Protein AF-A0A382YIW2-F1 (afdb_monomer_lite)

pLDDT: mean 87.99, std 7.69, range [59.78, 96.19]

Structure (mmCIF, N/CA/C/O backbone):
data_AF-A0A382YIW2-F1
#
_entry.id   AF-A0A382YIW2-F1
#
loop_
_atom_site.group_PDB
_atom_site.id
_atom_site.type_symbol
_atom_site.label_atom_id
_atom_site.label_alt_id
_atom_site.label_comp_id
_atom_site.label_asym_id
_atom_site.label_entity_id
_atom_site.label_seq_id
_atom_site.pdbx_PDB_ins_code
_atom_site.Cartn_x
_atom_site.Cartn_y
_atom_site.Cartn_z
_atom_site.occupancy
_atom_site.B_iso_or_equiv
_atom_site.auth_seq_id
_atom_site.auth_comp_id
_atom_site.auth_asym_id
_atom_site.auth_atom_id
_atom_site.pdbx_PDB_model_num
ATOM 1 N N . ILE A 1 1 ? -4.710 -0.351 25.608 1.00 85.12 1 ILE A N 1
ATOM 2 C CA . ILE A 1 1 ? -5.351 -1.453 24.848 1.00 85.12 1 ILE A CA 1
ATOM 3 C C . ILE A 1 1 ? -5.460 -1.023 23.391 1.00 85.12 1 ILE A C 1
ATOM 5 O O . ILE A 1 1 ? -5.768 0.139 23.152 1.00 85.12 1 ILE A O 1
ATOM 9 N N . LEU A 1 2 ? -5.145 -1.911 22.444 1.00 90.00 2 LEU A N 1
ATOM 10 C CA . LEU A 1 2 ? -5.317 -1.648 21.011 1.00 90.00 2 LEU A CA 1
ATOM 11 C C . LEU A 1 2 ? -6.804 -1.737 20.638 1.00 90.00 2 LEU A C 1
ATOM 13 O O . LEU A 1 2 ? -7.506 -2.596 21.162 1.00 90.00 2 LEU A O 1
ATOM 17 N N . LYS A 1 3 ? -7.270 -0.854 19.746 1.00 91.44 3 LYS A N 1
ATOM 18 C CA . LYS A 1 3 ? -8.679 -0.794 19.307 1.00 91.44 3 LYS A CA 1
ATOM 19 C C . LYS A 1 3 ? -9.042 -1.841 18.241 1.00 91.44 3 LYS A C 1
ATOM 21 O O . LYS A 1 3 ? -10.210 -2.1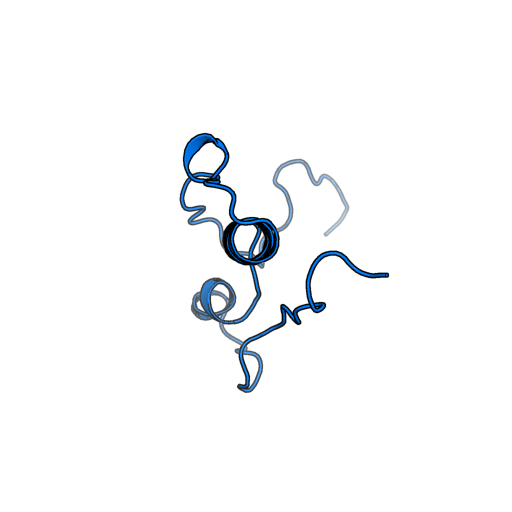45 18.078 1.00 91.44 3 LYS A O 1
ATOM 26 N N . SER A 1 4 ? -8.045 -2.390 17.548 1.00 94.56 4 SER A N 1
ATOM 27 C CA . SER A 1 4 ? -8.161 -3.458 16.547 1.00 94.56 4 SER A CA 1
ATOM 28 C C . SER A 1 4 ? -6.890 -4.312 16.598 1.00 94.56 4 SER A C 1
ATOM 30 O O . SER A 1 4 ? -5.822 -3.771 16.922 1.00 94.56 4 SER A O 1
ATOM 32 N N . PRO A 1 5 ? -6.945 -5.616 16.263 1.00 93.88 5 PRO A N 1
ATOM 33 C CA . PRO A 1 5 ? -5.735 -6.387 16.008 1.00 93.88 5 PRO A CA 1
ATOM 34 C C . PRO A 1 5 ? -4.932 -5.756 14.855 1.00 93.88 5 PRO A C 1
ATOM 36 O O . PRO A 1 5 ? -5.528 -5.270 13.888 1.00 93.88 5 PRO A O 1
ATOM 39 N N . PRO A 1 6 ? -3.590 -5.751 14.923 1.00 93.31 6 PRO A N 1
ATOM 40 C CA . PRO A 1 6 ? -2.762 -5.316 13.806 1.00 93.31 6 PRO A CA 1
ATOM 41 C C . PRO A 1 6 ? -2.928 -6.270 12.616 1.00 93.31 6 PRO A C 1
ATOM 43 O O . PRO A 1 6 ? -3.060 -7.483 12.792 1.00 93.31 6 PRO A O 1
ATOM 46 N N . ARG A 1 7 ? -2.878 -5.733 11.393 1.00 94.75 7 ARG A N 1
ATOM 47 C CA . ARG A 1 7 ? -2.909 -6.523 10.154 1.00 94.75 7 ARG A CA 1
ATOM 48 C C . ARG A 1 7 ? -1.597 -6.381 9.396 1.00 94.75 7 ARG A C 1
ATOM 50 O O . ARG A 1 7 ? -0.937 -5.348 9.460 1.00 94.75 7 ARG A O 1
ATOM 57 N N . ARG A 1 8 ? -1.223 -7.441 8.677 1.00 94.56 8 ARG A N 1
ATOM 58 C CA . ARG A 1 8 ? -0.080 -7.432 7.761 1.00 94.56 8 ARG A CA 1
ATOM 59 C C . ARG A 1 8 ? -0.585 -7.163 6.353 1.00 94.56 8 ARG A C 1
ATOM 61 O O . ARG A 1 8 ? -1.487 -7.856 5.893 1.00 94.56 8 ARG A O 1
ATOM 68 N N . LEU A 1 9 ? 0.035 -6.197 5.695 1.00 94.69 9 LEU A N 1
ATOM 69 C CA . LEU A 1 9 ? -0.088 -5.961 4.267 1.00 94.69 9 LEU A CA 1
ATOM 70 C C . LEU A 1 9 ? 1.308 -6.113 3.671 1.00 94.69 9 LEU A C 1
ATOM 72 O O . LEU A 1 9 ? 2.260 -5.511 4.164 1.00 94.69 9 LEU A O 1
ATOM 76 N N . GLY A 1 10 ? 1.437 -6.957 2.659 1.00 92.06 10 GLY A N 1
ATOM 77 C CA . GLY A 1 10 ? 2.716 -7.283 2.048 1.00 92.06 10 GLY A CA 1
ATOM 78 C C . GLY A 1 10 ? 2.525 -7.770 0.625 1.00 92.06 10 GLY A C 1
ATOM 79 O O . GLY A 1 10 ? 1.403 -7.807 0.122 1.00 92.06 10 GLY A O 1
ATOM 80 N N . MET A 1 11 ? 3.635 -8.126 -0.015 1.00 92.19 11 MET A N 1
ATOM 81 C CA . MET A 1 11 ? 3.597 -8.735 -1.340 1.00 92.19 11 MET A CA 1
ATOM 82 C C . MET A 1 11 ? 2.876 -10.084 -1.320 1.00 92.19 11 MET A C 1
ATOM 84 O O . MET A 1 11 ? 2.786 -10.741 -0.278 1.00 92.19 11 MET A O 1
ATOM 88 N N . MET A 1 12 ? 2.380 -10.487 -2.486 1.00 90.88 12 MET A N 1
ATOM 89 C CA . MET A 1 12 ? 1.802 -11.812 -2.680 1.00 90.88 12 MET A CA 1
ATOM 90 C C . MET A 1 12 ? 2.830 -12.907 -2.345 1.00 90.88 12 MET A C 1
ATOM 92 O O . MET A 1 12 ? 4.026 -12.728 -2.573 1.00 90.88 12 MET A O 1
ATOM 96 N N . ASP A 1 13 ? 2.365 -14.037 -1.808 1.00 93.31 13 ASP A N 1
ATOM 97 C CA . ASP A 1 13 ? 3.212 -15.182 -1.441 1.00 93.31 13 ASP A CA 1
ATOM 98 C C . ASP A 1 13 ? 3.626 -15.986 -2.687 1.00 93.31 13 ASP A C 1
ATOM 100 O O . ASP A 1 13 ? 3.158 -17.094 -2.951 1.00 93.31 13 ASP A O 1
ATOM 104 N N . CYS A 1 14 ? 4.442 -15.358 -3.530 1.00 91.19 14 CYS A N 1
ATOM 105 C CA . CYS A 1 14 ? 4.986 -15.922 -4.755 1.00 91.19 14 CYS A CA 1
ATOM 106 C C . CYS A 1 14 ? 6.366 -15.316 -5.058 1.00 91.19 14 CYS A C 1
ATOM 108 O O . CYS A 1 14 ? 6.703 -14.247 -4.544 1.00 91.19 14 CYS A O 1
ATOM 110 N N . PRO A 1 15 ? 7.178 -15.950 -5.925 1.00 91.00 15 PRO A N 1
ATOM 111 C CA . PRO A 1 15 ? 8.394 -15.325 -6.427 1.00 91.00 15 PRO A CA 1
ATOM 112 C C . PRO A 1 15 ? 8.092 -13.969 -7.071 1.00 91.00 15 PRO A C 1
ATOM 114 O O . PRO A 1 15 ? 7.093 -13.813 -7.779 1.00 91.00 15 PRO A O 1
ATOM 117 N N . VAL A 1 16 ? 8.976 -12.998 -6.846 1.00 90.00 16 VAL A N 1
ATOM 118 C CA . VAL A 1 16 ? 8.863 -11.680 -7.475 1.00 90.00 16 VAL A CA 1
ATOM 119 C C . VAL A 1 16 ? 9.027 -11.841 -8.992 1.00 90.00 16 VAL A C 1
ATOM 121 O O . VAL A 1 16 ? 10.010 -12.445 -9.434 1.00 90.00 16 VAL A O 1
ATOM 124 N N . PRO A 1 17 ? 8.081 -11.339 -9.805 1.00 86.12 17 PRO A N 1
ATOM 125 C CA . PRO A 1 17 ? 8.140 -11.495 -11.245 1.00 86.12 17 PRO A CA 1
ATOM 126 C C . PRO A 1 17 ? 9.243 -10.612 -11.819 1.00 86.12 17 PRO A C 1
ATOM 128 O O . PRO A 1 17 ? 9.439 -9.478 -11.394 1.00 86.12 17 PRO A O 1
ATOM 131 N N . THR A 1 18 ? 9.918 -11.108 -12.850 1.00 85.88 18 THR A N 1
ATOM 132 C CA . THR A 1 18 ? 10.877 -10.314 -13.631 1.00 85.88 18 THR A CA 1
ATOM 133 C C . THR A 1 18 ? 10.197 -9.445 -14.690 1.00 85.88 18 THR A C 1
ATOM 135 O O . THR A 1 18 ? 10.832 -8.568 -15.263 1.00 85.88 18 THR A O 1
ATOM 138 N N . THR A 1 19 ? 8.911 -9.682 -14.975 1.00 85.81 19 THR A N 1
ATOM 139 C CA . THR A 1 19 ? 8.140 -8.903 -15.950 1.00 85.81 19 THR A CA 1
ATOM 140 C C . THR A 1 19 ? 7.381 -7.750 -15.274 1.00 85.81 19 THR A C 1
ATOM 142 O O . THR A 1 19 ? 6.573 -8.001 -14.370 1.00 85.81 19 THR A O 1
ATOM 145 N N . PRO A 1 20 ? 7.540 -6.498 -15.749 1.00 82.06 20 PRO A N 1
ATOM 146 C CA . PRO A 1 20 ? 6.791 -5.348 -15.234 1.00 82.06 20 PRO A CA 1
ATOM 147 C C . PRO A 1 20 ? 5.268 -5.510 -15.334 1.00 82.06 20 PRO A C 1
ATOM 149 O O . PRO A 1 20 ? 4.529 -4.993 -14.497 1.00 82.06 20 PRO A O 1
ATOM 152 N N . ALA A 1 21 ? 4.780 -6.294 -16.304 1.00 82.75 21 ALA A N 1
ATOM 153 C CA . ALA A 1 21 ? 3.352 -6.542 -16.515 1.00 82.75 21 ALA A CA 1
ATOM 154 C C . ALA A 1 21 ? 2.665 -7.252 -15.331 1.00 82.75 21 ALA A C 1
ATOM 156 O O . ALA A 1 21 ? 1.440 -7.200 -15.196 1.00 82.75 21 ALA A O 1
ATOM 157 N N . LEU A 1 22 ? 3.437 -7.923 -14.467 1.00 85.88 22 LEU A N 1
ATOM 158 C CA . LEU A 1 22 ? 2.928 -8.587 -13.266 1.00 85.88 22 LEU A CA 1
ATOM 159 C C . LEU A 1 22 ? 3.197 -7.803 -11.978 1.00 85.88 22 LEU A C 1
ATOM 161 O O . LEU A 1 22 ? 2.603 -8.133 -10.953 1.00 85.88 22 LEU A O 1
ATOM 165 N N . ALA A 1 23 ? 4.012 -6.743 -12.015 1.00 85.50 23 ALA A N 1
ATOM 166 C CA . ALA A 1 23 ? 4.344 -5.946 -10.832 1.00 85.50 23 ALA A CA 1
ATOM 167 C C . ALA A 1 23 ? 3.082 -5.396 -10.143 1.00 85.50 23 ALA A C 1
ATOM 169 O O . ALA A 1 23 ? 2.947 -5.492 -8.923 1.00 85.50 23 ALA A O 1
ATOM 170 N N . ASN A 1 24 ? 2.103 -4.934 -10.931 1.00 85.75 24 ASN A N 1
ATOM 171 C CA . ASN A 1 24 ? 0.820 -4.414 -10.442 1.00 85.75 24 ASN A CA 1
ATOM 172 C C . ASN A 1 24 ? -0.022 -5.437 -9.656 1.00 85.75 24 ASN A C 1
ATOM 174 O O . ASN A 1 24 ? -0.966 -5.035 -8.984 1.00 85.75 24 ASN A O 1
ATOM 178 N N . ARG A 1 25 ? 0.283 -6.739 -9.751 1.00 86.94 25 ARG A N 1
ATOM 179 C CA . ARG A 1 25 ? -0.431 -7.814 -9.040 1.00 86.94 25 ARG A CA 1
ATOM 180 C C . ARG A 1 25 ? 0.320 -8.357 -7.826 1.00 86.94 25 ARG A C 1
ATOM 182 O O . ARG A 1 25 ? -0.279 -9.060 -7.023 1.00 86.94 25 ARG A O 1
ATOM 189 N N . VAL A 1 26 ? 1.619 -8.083 -7.719 1.00 90.56 26 VAL A N 1
ATOM 190 C CA . VAL A 1 26 ? 2.483 -8.678 -6.687 1.00 90.56 26 VAL A CA 1
ATOM 191 C C . VAL A 1 26 ? 2.778 -7.691 -5.567 1.00 90.56 26 VAL A C 1
ATOM 193 O O . VAL A 1 26 ? 2.833 -8.096 -4.406 1.00 90.56 26 VAL A O 1
ATOM 196 N N . TYR A 1 27 ? 2.937 -6.407 -5.891 1.00 89.31 27 TYR A N 1
ATOM 197 C CA . TYR A 1 27 ? 3.207 -5.369 -4.902 1.00 89.31 27 TYR A CA 1
ATOM 198 C C . TYR A 1 27 ? 1.910 -4.733 -4.382 1.00 89.31 27 TYR A C 1
ATOM 200 O O . TYR A 1 27 ? 1.058 -4.364 -5.195 1.00 89.31 27 TYR A O 1
ATOM 208 N N . PRO A 1 28 ? 1.770 -4.548 -3.056 1.00 91.62 28 PRO A N 1
ATOM 209 C CA . PRO A 1 28 ? 0.607 -3.881 -2.484 1.00 91.62 28 PRO A CA 1
ATOM 210 C C . PRO A 1 28 ? 0.544 -2.412 -2.921 1.00 91.62 28 PRO A C 1
ATOM 212 O O . PRO A 1 28 ? 1.566 -1.735 -3.061 1.00 91.62 28 PRO A O 1
ATOM 215 N N . ARG A 1 29 ? -0.673 -1.906 -3.113 1.00 89.12 29 ARG A N 1
ATOM 216 C CA . ARG A 1 29 ? -0.980 -0.542 -3.557 1.00 89.12 29 ARG A CA 1
ATOM 217 C C . ARG A 1 29 ? -1.718 0.234 -2.464 1.00 89.12 29 ARG A C 1
ATOM 219 O O . ARG A 1 29 ? -2.200 -0.320 -1.480 1.00 89.12 29 ARG A O 1
ATOM 226 N N . ILE A 1 30 ? -1.867 1.544 -2.678 1.00 91.75 30 ILE A N 1
ATOM 227 C CA . ILE A 1 30 ? -2.628 2.436 -1.784 1.00 91.75 30 ILE A CA 1
ATOM 228 C C . ILE A 1 30 ? -4.060 1.922 -1.568 1.00 91.75 30 ILE A C 1
ATOM 230 O O . ILE A 1 30 ? -4.557 1.966 -0.447 1.00 91.75 30 ILE A O 1
ATOM 234 N N . ARG A 1 31 ? -4.696 1.371 -2.611 1.00 92.94 31 ARG A N 1
ATOM 235 C CA . ARG A 1 31 ? -6.038 0.772 -2.515 1.00 92.94 31 ARG A CA 1
ATOM 236 C C . ARG A 1 31 ? -6.086 -0.386 -1.510 1.00 92.94 31 ARG A C 1
ATOM 238 O O . ARG A 1 31 ? -7.014 -0.447 -0.711 1.00 92.94 31 ARG A O 1
ATOM 245 N N . ASP A 1 32 ? -5.066 -1.247 -1.485 1.00 93.44 32 ASP A N 1
ATOM 246 C CA . ASP A 1 32 ? -4.986 -2.363 -0.532 1.00 93.44 32 ASP A CA 1
ATOM 247 C C . ASP A 1 32 ? -4.798 -1.865 0.907 1.00 93.44 32 ASP A C 1
ATOM 249 O O . ASP A 1 32 ? -5.374 -2.416 1.847 1.00 93.44 32 ASP A O 1
ATOM 253 N N . LEU A 1 33 ? -4.021 -0.789 1.080 1.00 94.62 33 LEU A N 1
ATOM 254 C CA . LEU A 1 33 ? -3.820 -0.139 2.374 1.00 94.62 33 LEU A CA 1
ATOM 255 C C . LEU A 1 33 ? -5.117 0.480 2.902 1.00 94.62 33 LEU A C 1
ATOM 257 O O . LEU A 1 33 ? -5.468 0.245 4.058 1.00 94.62 33 LEU A O 1
ATOM 261 N N . LEU A 1 34 ? -5.834 1.235 2.065 1.00 96.19 34 LEU A N 1
ATOM 262 C CA . LEU A 1 34 ? -7.112 1.848 2.430 1.00 96.19 34 LEU A CA 1
ATOM 263 C C . LEU A 1 34 ? -8.161 0.787 2.755 1.00 96.19 34 LEU A C 1
ATOM 265 O O . LEU A 1 34 ? -8.809 0.886 3.792 1.00 96.19 34 LEU A O 1
ATOM 269 N N . ALA A 1 35 ? -8.268 -0.266 1.944 1.00 94.94 35 ALA A N 1
ATOM 270 C CA . ALA A 1 35 ? -9.176 -1.376 2.214 1.00 94.94 35 ALA A CA 1
ATOM 271 C C . ALA A 1 35 ? -8.844 -2.081 3.543 1.00 94.94 35 ALA A C 1
ATOM 273 O O . ALA A 1 35 ? -9.735 -2.368 4.345 1.00 94.94 35 ALA A O 1
ATOM 274 N N . ALA A 1 36 ? -7.559 -2.333 3.822 1.00 95.56 36 ALA 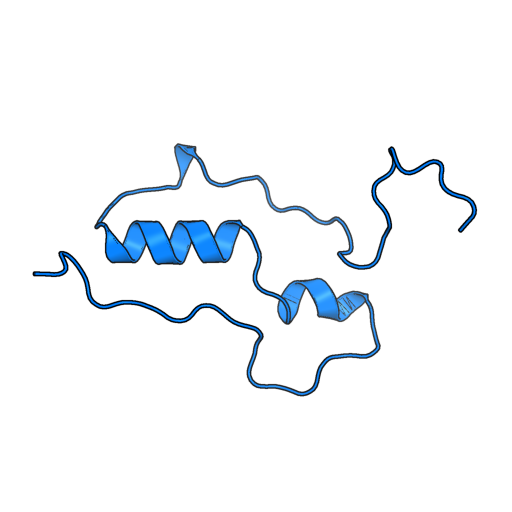A N 1
ATOM 275 C CA . ALA A 1 36 ? -7.136 -2.938 5.082 1.00 95.56 36 ALA A CA 1
ATOM 276 C C . ALA A 1 36 ? -7.419 -2.032 6.291 1.00 95.56 36 ALA A C 1
ATOM 278 O O . ALA A 1 36 ? -7.864 -2.538 7.322 1.00 95.56 36 ALA A O 1
ATOM 279 N N . ALA A 1 37 ? -7.184 -0.724 6.166 1.00 94.94 37 ALA A N 1
ATOM 280 C CA . ALA A 1 37 ? -7.438 0.256 7.217 1.00 94.94 37 ALA A CA 1
ATOM 281 C C . ALA A 1 37 ? -8.939 0.456 7.471 1.00 94.94 37 ALA A C 1
ATOM 283 O O . ALA A 1 37 ? -9.359 0.425 8.625 1.00 94.94 37 ALA A O 1
ATOM 284 N N . GLY A 1 38 ? -9.747 0.583 6.414 1.00 95.81 38 GLY A N 1
ATOM 285 C CA . GLY A 1 38 ? -11.207 0.666 6.498 1.00 95.81 38 GLY A CA 1
ATOM 286 C C . GLY A 1 38 ? -11.796 -0.551 7.207 1.00 95.81 38 GLY A C 1
ATOM 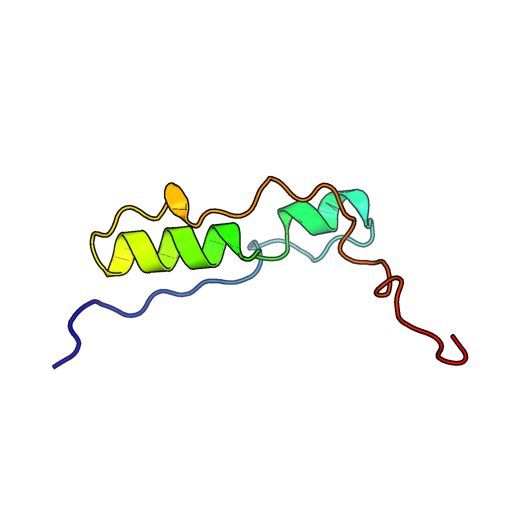287 O O . GLY A 1 38 ? -12.545 -0.401 8.166 1.00 95.81 38 GLY A O 1
ATOM 288 N N . ALA A 1 39 ? -11.338 -1.757 6.854 1.00 94.94 39 ALA A N 1
ATOM 289 C CA . ALA A 1 39 ? -11.744 -2.987 7.536 1.00 94.94 39 ALA A CA 1
ATOM 290 C C . ALA A 1 39 ? -11.316 -3.042 9.016 1.00 94.94 39 ALA A C 1
ATOM 292 O O . ALA A 1 39 ? -12.039 -3.592 9.838 1.00 94.94 39 ALA A O 1
ATOM 293 N N . MET A 1 40 ? -10.147 -2.495 9.372 1.00 95.56 40 MET A N 1
ATOM 294 C CA . MET A 1 40 ? -9.687 -2.434 10.770 1.00 95.56 40 MET A CA 1
ATOM 295 C C . MET A 1 40 ? -10.458 -1.419 11.619 1.00 95.56 40 MET A C 1
ATOM 297 O O . MET A 1 40 ? -10.496 -1.557 12.840 1.00 95.56 40 MET A O 1
ATOM 301 N N . LEU A 1 41 ? -10.994 -0.372 10.994 1.00 93.81 41 LEU A N 1
ATOM 302 C CA . LEU A 1 41 ? -11.658 0.741 11.673 1.00 93.81 41 LEU A CA 1
ATOM 303 C C . LEU A 1 41 ? -13.182 0.722 11.518 1.00 93.81 41 LEU A C 1
ATOM 305 O O . LEU A 1 41 ? -13.835 1.595 12.079 1.00 93.81 41 LEU A O 1
ATOM 309 N N . GLU A 1 42 ? -13.725 -0.249 10.779 1.00 94.94 42 GLU A N 1
ATOM 310 C CA . GLU A 1 42 ? -15.145 -0.331 10.413 1.00 94.94 42 GLU A CA 1
ATOM 311 C C . GLU A 1 42 ? -15.636 0.950 9.712 1.00 94.94 42 GLU A C 1
ATOM 313 O O . GLU A 1 42 ? -16.725 1.458 9.974 1.00 94.94 42 GLU A O 1
ATOM 318 N N . LEU A 1 43 ? -14.800 1.490 8.819 1.00 95.56 43 LEU A N 1
ATOM 319 C CA . LEU A 1 43 ? -15.082 2.693 8.040 1.00 95.56 43 LEU A CA 1
ATOM 320 C C . LEU A 1 43 ? -15.251 2.351 6.563 1.00 95.56 43 LEU A C 1
ATOM 322 O O . LEU A 1 43 ? -14.472 1.572 6.007 1.00 95.56 43 LEU A O 1
ATOM 326 N N . ASP A 1 44 ? -16.228 2.998 5.933 1.00 96.19 44 ASP A N 1
ATOM 327 C CA . ASP A 1 44 ? -16.307 3.066 4.479 1.00 96.19 44 ASP A CA 1
ATOM 328 C C . ASP A 1 44 ? -15.235 4.037 3.960 1.00 96.19 44 ASP A C 1
ATOM 330 O O . ASP A 1 44 ? -15.060 5.136 4.490 1.00 96.19 44 ASP A O 1
ATOM 334 N N . VAL A 1 45 ? -14.476 3.594 2.963 1.00 96.06 45 VAL A N 1
ATOM 335 C CA . VAL A 1 45 ? -13.343 4.323 2.377 1.00 96.06 45 VAL A CA 1
ATOM 336 C C . VAL A 1 45 ? -13.533 4.568 0.881 1.00 96.06 45 VAL A C 1
ATOM 338 O O . VAL A 1 45 ? -12.593 5.017 0.226 1.00 96.06 45 VAL A O 1
ATOM 341 N N . GLU A 1 46 ? -14.715 4.276 0.333 1.00 93.69 46 GLU A N 1
ATOM 342 C CA . GLU A 1 46 ? -14.969 4.379 -1.107 1.00 93.69 46 GLU A CA 1
ATOM 343 C C . GLU A 1 46 ? -14.757 5.812 -1.623 1.00 93.69 46 GLU A C 1
ATOM 345 O O . GLU A 1 46 ? -14.094 6.009 -2.638 1.00 93.69 46 GLU A O 1
ATOM 350 N N . ASP A 1 47 ? -15.186 6.820 -0.856 1.00 93.94 47 ASP A N 1
ATOM 351 C CA . ASP A 1 47 ? -15.056 8.244 -1.213 1.00 93.94 47 ASP A CA 1
ATOM 352 C C . ASP A 1 47 ? -13.602 8.737 -1.317 1.00 93.94 47 ASP A C 1
ATOM 354 O O . ASP A 1 47 ? -13.326 9.753 -1.956 1.00 93.94 47 ASP A O 1
ATOM 358 N N . ILE A 1 48 ? -12.662 8.047 -0.664 1.00 93.88 48 ILE A N 1
ATOM 359 C CA . ILE A 1 48 ? -11.229 8.382 -0.681 1.00 93.88 48 ILE A CA 1
ATOM 360 C C . ILE A 1 48 ? -10.406 7.373 -1.486 1.00 93.88 48 ILE A C 1
ATOM 362 O O . ILE A 1 48 ? -9.174 7.450 -1.501 1.00 93.88 48 ILE A O 1
ATOM 366 N N . MET A 1 49 ? -11.065 6.405 -2.126 1.00 94.00 49 MET A N 1
ATOM 367 C CA . MET A 1 49 ? -10.397 5.384 -2.911 1.00 94.00 49 MET A CA 1
ATOM 368 C C . MET A 1 49 ? -9.812 6.034 -4.171 1.00 94.00 49 MET A C 1
ATOM 370 O O . MET A 1 49 ? -10.554 6.606 -4.967 1.00 94.00 49 MET A O 1
ATOM 374 N N . PRO A 1 50 ? -8.489 5.960 -4.398 1.00 89.88 50 PRO A N 1
ATOM 375 C CA . PRO A 1 50 ? -7.913 6.499 -5.617 1.00 89.88 50 PRO A CA 1
ATOM 376 C C . PRO A 1 50 ? -8.390 5.683 -6.818 1.00 89.88 50 PRO A C 1
ATOM 378 O O . PRO A 1 50 ? -8.527 4.455 -6.725 1.00 89.88 50 PRO A O 1
ATOM 381 N N . ASP A 1 51 ? -8.565 6.349 -7.958 1.00 86.81 51 ASP A N 1
ATOM 382 C CA . ASP A 1 51 ? -8.889 5.691 -9.221 1.00 86.81 51 ASP A CA 1
ATOM 383 C C . ASP A 1 51 ? -7.904 4.550 -9.534 1.00 86.81 51 ASP A C 1
ATOM 385 O O . ASP A 1 51 ? -6.736 4.587 -9.117 1.00 86.81 51 ASP A O 1
ATOM 389 N N . PRO A 1 52 ? -8.346 3.500 -10.251 1.00 80.12 52 PRO A N 1
ATOM 390 C CA . PRO A 1 52 ? -7.451 2.451 -10.711 1.00 80.12 52 PRO A CA 1
ATOM 391 C C . PRO A 1 52 ? -6.300 3.063 -11.517 1.00 80.12 52 PRO A C 1
ATOM 393 O O . PRO A 1 52 ? -6.485 3.613 -12.598 1.00 80.12 52 PRO A O 1
ATOM 396 N N . CYS A 1 53 ? -5.092 2.984 -10.967 1.00 73.88 53 CYS A N 1
ATOM 397 C CA . CYS A 1 53 ? -3.897 3.500 -11.612 1.00 73.88 53 CYS A CA 1
ATOM 398 C C . CYS A 1 53 ? -3.318 2.412 -12.523 1.00 73.88 53 CYS A C 1
ATOM 400 O O . CYS A 1 53 ? -2.758 1.429 -12.033 1.00 73.88 53 CYS A O 1
ATOM 402 N N . GLU A 1 54 ? -3.439 2.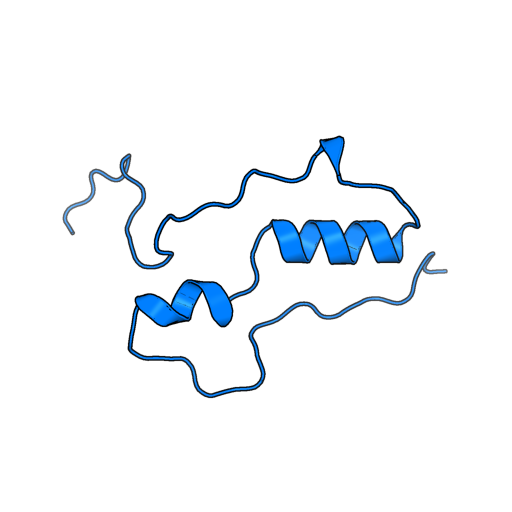594 -13.839 1.00 73.06 54 GLU A N 1
ATOM 403 C CA . GLU A 1 54 ? -2.843 1.685 -14.830 1.00 73.06 54 GLU A CA 1
ATOM 404 C C . GLU A 1 54 ? -1.327 1.869 -14.988 1.00 73.06 54 GLU A C 1
ATOM 406 O O . GLU A 1 54 ? -0.672 1.076 -15.666 1.00 73.06 54 GLU A O 1
ATOM 411 N N . THR A 1 55 ? -0.743 2.877 -14.332 1.00 73.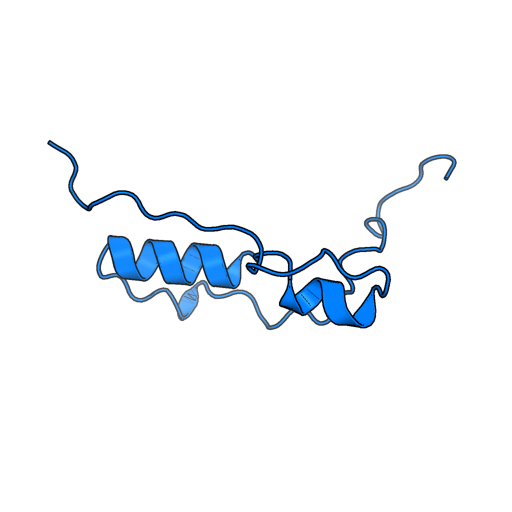69 55 THR A N 1
ATOM 412 C CA . THR A 1 55 ? 0.694 3.141 -14.393 1.00 73.69 55 THR A CA 1
ATOM 413 C C . THR A 1 55 ? 1.483 1.930 -13.907 1.00 73.69 55 THR A C 1
ATOM 415 O O . THR A 1 55 ? 1.272 1.401 -12.807 1.00 73.69 55 THR A O 1
ATOM 418 N N . THR A 1 56 ? 2.419 1.501 -14.747 1.00 73.50 56 THR A N 1
ATOM 419 C CA . THR A 1 56 ? 3.432 0.503 -14.419 1.00 73.50 56 THR A CA 1
ATOM 420 C C . THR A 1 56 ? 4.296 1.009 -13.271 1.00 73.50 56 THR A C 1
ATOM 422 O O . THR A 1 56 ? 4.836 2.107 -13.338 1.00 73.50 56 THR A O 1
ATOM 425 N N . LEU A 1 57 ? 4.432 0.194 -12.224 1.00 77.00 57 LEU A N 1
ATOM 426 C CA . LEU A 1 57 ? 5.214 0.532 -11.027 1.00 77.00 57 LEU A CA 1
ATOM 427 C C . LEU A 1 57 ? 6.706 0.738 -11.297 1.00 77.00 57 LEU A C 1
ATOM 429 O O . LEU A 1 57 ? 7.368 1.441 -10.544 1.00 77.00 57 LEU A O 1
ATOM 433 N N . ASP A 1 58 ? 7.219 0.100 -12.344 1.00 74.19 58 ASP A N 1
ATOM 434 C CA . ASP A 1 58 ? 8.632 0.115 -12.717 1.00 74.19 58 ASP A CA 1
ATOM 435 C C . ASP A 1 58 ? 8.914 1.200 -13.768 1.00 74.19 58 ASP A C 1
ATOM 437 O O . ASP A 1 58 ? 9.437 0.938 -14.849 1.00 74.19 58 ASP A O 1
ATOM 441 N N . VAL A 1 59 ? 8.448 2.420 -13.495 1.00 75.94 59 VAL A N 1
ATOM 442 C CA . VAL A 1 59 ? 8.706 3.607 -14.316 1.00 75.94 59 VAL A CA 1
ATOM 443 C C . VAL A 1 59 ? 9.030 4.759 -13.370 1.00 75.94 59 VAL A C 1
ATOM 445 O O . VAL A 1 59 ? 8.292 4.967 -12.402 1.00 75.94 59 VAL A O 1
ATOM 448 N N . PRO A 1 60 ? 10.129 5.498 -13.603 1.00 75.69 60 PRO A N 1
ATOM 449 C CA . PRO A 1 60 ? 10.451 6.663 -12.795 1.00 75.69 60 PRO A CA 1
ATOM 450 C C . PRO A 1 60 ? 9.336 7.705 -12.879 1.00 75.69 60 PRO A C 1
ATOM 452 O O . PRO A 1 60 ? 8.630 7.816 -13.882 1.00 75.69 60 PRO A O 1
ATOM 455 N N . ASP A 1 61 ? 9.195 8.490 -11.816 1.00 81.06 61 ASP A N 1
ATOM 456 C CA . ASP A 1 61 ? 8.248 9.598 -11.810 1.00 81.06 61 ASP A CA 1
ATOM 457 C C . ASP A 1 61 ? 8.535 10.549 -12.994 1.00 81.06 61 ASP A C 1
ATOM 459 O O . ASP A 1 61 ? 9.698 10.888 -13.217 1.00 81.06 61 ASP A O 1
ATOM 463 N N . PRO A 1 62 ? 7.524 11.007 -13.757 1.00 81.25 62 PRO A N 1
ATOM 464 C CA . PRO A 1 62 ? 7.744 11.902 -14.896 1.00 81.25 62 PRO A CA 1
ATOM 465 C C . PRO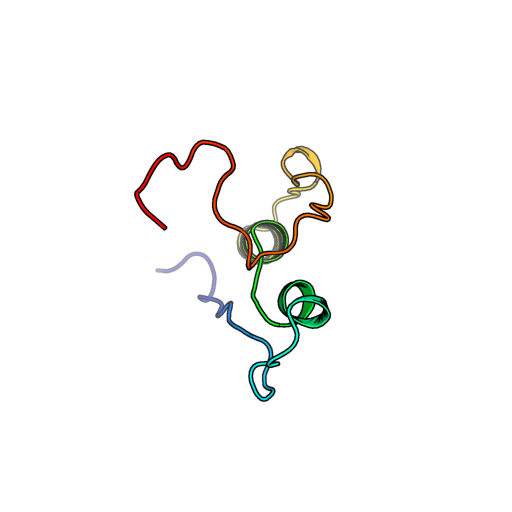 A 1 62 ? 8.419 13.236 -14.541 1.00 81.25 62 PRO A C 1
ATOM 467 O O . PRO A 1 62 ? 8.963 13.903 -15.417 1.00 81.25 62 PRO A O 1
ATOM 470 N N . THR A 1 63 ? 8.375 13.649 -13.271 1.00 87.75 63 THR A N 1
ATOM 471 C CA . THR A 1 63 ? 9.065 14.843 -12.760 1.00 87.75 63 THR A CA 1
ATOM 472 C C . THR A 1 63 ? 10.541 14.593 -12.446 1.00 87.75 63 THR A C 1
ATOM 474 O O . THR A 1 63 ? 11.270 15.526 -12.103 1.00 87.75 63 THR A O 1
ATOM 477 N N . PHE A 1 64 ? 11.008 13.351 -12.576 1.00 85.19 64 PHE A N 1
ATOM 478 C CA . PHE A 1 64 ? 12.396 12.987 -12.361 1.00 85.19 64 PHE A CA 1
ATOM 479 C C . PHE A 1 64 ? 13.290 13.535 -13.483 1.00 85.19 64 PHE A C 1
ATOM 481 O O . PHE A 1 64 ? 13.122 13.203 -14.653 1.00 85.19 64 PHE A O 1
ATOM 488 N N . THR A 1 65 ? 14.272 14.362 -13.119 1.00 84.69 65 THR A N 1
ATOM 489 C CA . THR A 1 65 ? 15.236 14.990 -14.047 1.00 84.69 65 THR A CA 1
ATOM 490 C C . THR A 1 65 ? 16.682 14.530 -13.820 1.00 84.69 65 THR A C 1
ATOM 492 O O . THR A 1 65 ? 17.626 15.181 -14.269 1.00 84.69 65 THR A O 1
ATOM 495 N N . GLY A 1 66 ? 16.877 13.434 -13.080 1.00 82.44 66 GLY A N 1
ATOM 496 C CA . GLY A 1 66 ? 18.206 12.917 -12.750 1.00 82.44 66 GLY A CA 1
ATOM 497 C C . GLY A 1 66 ? 18.917 12.245 -13.934 1.00 82.44 66 GLY A C 1
ATOM 498 O O . GLY A 1 66 ? 18.294 11.971 -14.954 1.00 82.44 66 GLY A O 1
ATOM 499 N N . PRO A 1 67 ? 20.226 11.960 -13.810 1.00 74.19 67 PRO A N 1
ATOM 500 C CA . PRO A 1 67 ? 21.072 11.479 -14.909 1.00 74.19 67 PRO A CA 1
ATOM 501 C C . PRO A 1 67 ? 20.898 9.981 -15.240 1.00 74.19 67 PRO A C 1
ATOM 503 O O . PRO A 1 67 ? 21.852 9.360 -15.708 1.00 74.19 67 PRO A O 1
ATOM 506 N N . PHE A 1 68 ? 19.726 9.398 -14.967 1.00 59.78 68 PHE A N 1
ATOM 507 C CA . PHE A 1 68 ? 19.400 8.012 -15.317 1.00 59.78 68 PHE A CA 1
ATOM 508 C C . PHE A 1 68 ? 18.480 7.979 -16.533 1.00 59.78 68 PHE A C 1
ATOM 510 O O . PHE A 1 68 ? 17.443 8.678 -16.486 1.00 59.78 68 PHE A O 1
#

Radius of gyration: 15.57 Å; chains: 1; bounding box: 37×31×41 Å

Foldseek 3Di:
DDQFDDDDDAFDPDPDDPDLVCNVVGGDDPQNVQVVVCVRVVHDCPVVRDDPDPDRPPDDDPPDPDPD

Sequence (68 aa):
ILKSPPRRLGMMDCPVPTTPALANRVYPRIRDLLAAAGAMLELDVEDIMPDPCETTLDVPDPTFTGPF

Organism: NCBI:txid408172

Secondary structure (DSSP, 8-state):
--SS--------SSPPPSSHHHHHHHS--HHHHHHHHHHHHT---GGGPPP-----SSS--TT--S--